Protein AF-A0A7S2D1B2-F1 (afdb_monomer_lite)

Foldseek 3Di:
DVVVVVCVVCVVVDDDDDCVVCPVVDPDDDDDDDDDDADPVLVVVVVVLCVVCVVVPDPPDDPVVSVVLNVQSRPDPVSNVVVVCCVVVPDDDDDPDPVPDPVVVPPPPPPPPPPDDDD

Radius of gyration: 25.12 Å; chains: 1; bounding box: 80×37×53 Å

Sequence (119 aa):
MRMAVLHDMVEPFVHRRTAELLRSELPPKYEVALICRLTPVQARLYTAYLKQNDLLSSKSKSLLTAYTALQQIFNHPSTVYRAIDVATSGGRAREASNYDSMDDFLASGDDVADASDSD

Organism: NCBI:txid156173

Structure (mmCIF, N/CA/C/O backbone):
data_AF-A0A7S2D1B2-F1
#
_entry.id   AF-A0A7S2D1B2-F1
#
loop_
_atom_site.group_PDB
_atom_site.id
_atom_site.type_symbol
_atom_site.label_atom_id
_atom_site.label_alt_id
_atom_site.label_comp_id
_atom_site.label_asym_id
_atom_site.label_entity_id
_atom_site.label_seq_id
_atom_site.pdbx_PDB_ins_code
_atom_site.Cartn_x
_atom_site.Cartn_y
_atom_site.Cartn_z
_atom_site.occupancy
_atom_site.B_iso_or_equiv
_atom_site.auth_seq_id
_atom_site.auth_comp_id
_atom_site.auth_asym_id
_atom_site.auth_atom_id
_atom_site.pdbx_PDB_model_num
ATOM 1 N N . MET A 1 1 ? 7.012 18.393 -22.705 1.00 59.56 1 MET A N 1
ATOM 2 C CA . MET A 1 1 ? 8.208 19.079 -23.247 1.00 59.56 1 MET A CA 1
ATOM 3 C C . MET A 1 1 ? 9.448 18.948 -22.361 1.00 59.56 1 MET A C 1
ATOM 5 O O . MET A 1 1 ? 10.426 18.432 -22.866 1.00 59.56 1 MET A O 1
ATOM 9 N N . ARG A 1 2 ? 9.451 19.302 -21.062 1.00 75.94 2 ARG A N 1
ATOM 10 C CA . ARG A 1 2 ? 10.677 19.196 -20.223 1.00 75.94 2 ARG A CA 1
ATOM 11 C C . ARG A 1 2 ? 11.209 17.772 -19.970 1.00 75.94 2 ARG A C 1
ATOM 13 O O . ARG A 1 2 ? 12.412 17.603 -19.867 1.00 75.94 2 ARG A O 1
ATOM 20 N N . MET A 1 3 ? 10.338 16.760 -19.914 1.00 84.81 3 MET A N 1
ATOM 21 C CA . MET A 1 3 ? 10.761 15.354 -19.777 1.00 84.81 3 MET A CA 1
ATOM 22 C C . MET A 1 3 ? 11.552 14.836 -20.987 1.00 84.81 3 MET A C 1
ATOM 24 O O . MET A 1 3 ? 12.468 14.051 -20.804 1.00 84.81 3 MET A O 1
ATOM 28 N N . ALA A 1 4 ? 11.234 15.307 -22.199 1.00 84.06 4 ALA A N 1
ATOM 29 C CA . ALA A 1 4 ? 11.975 14.936 -23.407 1.00 84.06 4 ALA A CA 1
ATOM 30 C C . ALA A 1 4 ? 13.392 15.526 -23.383 1.00 84.06 4 ALA A C 1
ATOM 32 O O . ALA A 1 4 ? 14.359 14.810 -23.571 1.00 84.06 4 ALA A O 1
ATOM 33 N N . VAL A 1 5 ? 13.519 16.800 -22.995 1.00 90.69 5 VAL A N 1
ATOM 34 C CA . VAL A 1 5 ? 14.829 17.452 -22.831 1.00 90.69 5 VAL A CA 1
ATOM 35 C C . VAL A 1 5 ? 15.699 16.723 -21.799 1.00 90.69 5 VAL A C 1
ATOM 37 O O . VAL A 1 5 ? 16.900 16.588 -21.989 1.00 90.69 5 VAL A O 1
ATOM 40 N N . LEU A 1 6 ? 15.104 16.235 -20.704 1.00 87.88 6 LEU A N 1
ATOM 41 C CA . LEU A 1 6 ? 15.830 15.445 -19.707 1.00 87.88 6 LEU A CA 1
ATOM 42 C C . LEU A 1 6 ? 16.264 14.081 -20.253 1.00 87.88 6 LEU A C 1
ATOM 44 O O . LEU A 1 6 ? 17.381 13.659 -19.978 1.00 87.88 6 LEU A O 1
ATOM 48 N N . HIS A 1 7 ? 15.396 13.406 -21.010 1.00 87.19 7 HIS A N 1
ATOM 49 C CA . HIS A 1 7 ? 15.735 12.146 -21.665 1.00 87.19 7 HIS A CA 1
ATOM 50 C C . HIS A 1 7 ? 16.964 12.316 -22.567 1.00 87.19 7 HIS A C 1
ATOM 52 O O . HIS A 1 7 ? 17.936 11.593 -22.385 1.00 87.19 7 HIS A O 1
ATOM 58 N N . ASP A 1 8 ? 16.970 13.331 -23.431 1.00 87.75 8 ASP A N 1
ATOM 59 C CA . ASP A 1 8 ? 18.050 13.564 -24.399 1.00 87.75 8 ASP A CA 1
ATOM 60 C C . ASP A 1 8 ? 19.385 13.930 -23.720 1.00 87.75 8 ASP A C 1
ATOM 62 O O . ASP A 1 8 ? 20.459 13.585 -24.208 1.00 87.75 8 ASP A O 1
ATOM 66 N N . MET A 1 9 ? 19.342 14.597 -22.559 1.00 88.56 9 MET A N 1
ATOM 67 C CA . MET A 1 9 ? 20.549 14.888 -21.769 1.00 88.56 9 MET A CA 1
ATOM 68 C C . MET A 1 9 ? 21.128 13.650 -21.073 1.00 88.56 9 MET A C 1
ATOM 70 O O . MET A 1 9 ? 22.327 13.606 -20.806 1.00 88.56 9 MET A O 1
ATOM 74 N N . VAL A 1 10 ? 20.284 12.674 -20.731 1.00 90.69 10 VAL A N 1
ATOM 75 C CA . VAL A 1 10 ? 20.654 11.511 -19.908 1.00 90.69 10 VAL A CA 1
ATOM 76 C C . VAL A 1 10 ? 20.914 10.263 -20.762 1.00 90.69 10 VAL A C 1
ATOM 78 O O . VAL A 1 10 ? 21.684 9.398 -20.350 1.00 90.69 10 VAL A O 1
ATOM 81 N N . GLU A 1 11 ? 20.346 10.191 -21.967 1.00 86.94 11 GLU A N 1
ATOM 82 C CA . GLU A 1 11 ? 20.531 9.123 -22.958 1.00 86.94 11 GLU A CA 1
ATOM 83 C C . GLU A 1 11 ? 22.000 8.716 -23.200 1.00 86.94 11 GLU A C 1
ATOM 85 O O . GLU A 1 11 ? 22.279 7.518 -23.144 1.00 86.94 11 GLU A O 1
ATOM 90 N N . PRO A 1 12 ? 22.974 9.634 -23.382 1.00 88.44 12 PRO A N 1
ATOM 91 C CA . PRO A 1 12 ? 24.364 9.230 -23.610 1.00 88.44 12 PRO A CA 1
ATOM 92 C C . PRO A 1 12 ? 25.055 8.648 -22.366 1.00 88.44 12 PRO A C 1
ATOM 94 O O . PRO A 1 12 ? 26.103 8.017 -22.491 1.00 88.44 12 PRO A O 1
ATOM 97 N N . PHE A 1 13 ? 24.489 8.844 -21.171 1.00 87.62 13 PHE A N 1
ATOM 98 C CA . PHE A 1 13 ? 25.067 8.392 -19.901 1.00 87.62 13 PHE A CA 1
ATOM 99 C C . PHE A 1 13 ? 24.322 7.202 -19.287 1.00 87.62 13 PHE A C 1
ATOM 101 O O . PHE A 1 13 ? 24.809 6.606 -18.326 1.00 87.62 13 PHE A O 1
ATOM 108 N N . VAL A 1 14 ? 23.144 6.846 -19.811 1.00 87.44 14 VAL A N 1
ATOM 109 C CA . VAL A 1 14 ? 22.291 5.795 -19.248 1.00 87.44 14 VAL A CA 1
ATOM 110 C C . VAL A 1 14 ? 21.969 4.741 -20.292 1.00 87.44 14 VAL A C 1
ATOM 112 O O . VAL A 1 14 ? 21.198 4.956 -21.223 1.00 87.44 14 VAL A O 1
ATOM 115 N N . HIS A 1 15 ? 22.475 3.533 -20.058 1.00 83.00 15 HIS A N 1
ATOM 116 C CA . HIS A 1 15 ? 22.124 2.371 -20.861 1.00 83.00 15 HIS A CA 1
ATOM 117 C C . HIS A 1 15 ? 20.909 1.643 -20.278 1.00 83.00 15 HIS A C 1
ATOM 119 O O . HIS A 1 15 ? 21.029 0.838 -19.352 1.00 83.00 15 HIS A O 1
ATOM 125 N N . ARG A 1 16 ? 19.716 1.910 -20.819 1.00 84.12 16 ARG A N 1
ATOM 126 C CA . ARG A 1 16 ? 18.463 1.270 -20.384 1.00 84.12 16 ARG A CA 1
ATOM 127 C C . ARG A 1 16 ? 18.010 0.200 -21.381 1.00 84.12 16 ARG A C 1
ATOM 129 O O . ARG A 1 16 ? 17.397 0.511 -22.396 1.00 84.12 16 ARG A O 1
ATOM 136 N N . ARG A 1 17 ? 18.236 -1.079 -21.063 1.00 82.25 17 ARG A N 1
ATOM 137 C CA . ARG A 1 17 ? 17.630 -2.213 -21.790 1.00 82.25 17 ARG A CA 1
ATOM 138 C C . ARG A 1 17 ? 16.337 -2.644 -21.109 1.00 82.25 17 ARG A C 1
ATOM 140 O O . ARG A 1 17 ? 16.328 -2.962 -19.923 1.00 82.25 17 ARG A O 1
ATOM 147 N N . THR A 1 18 ? 15.242 -2.664 -21.857 1.00 81.75 18 THR A N 1
ATOM 148 C CA . THR A 1 18 ? 13.946 -3.107 -21.336 1.00 81.75 18 THR A CA 1
ATOM 149 C C . THR A 1 18 ? 13.860 -4.630 -21.395 1.00 81.75 18 THR A C 1
ATOM 151 O O . THR A 1 18 ? 14.358 -5.250 -22.332 1.00 81.75 18 THR A O 1
ATOM 154 N N . ALA A 1 19 ? 13.167 -5.237 -20.429 1.00 74.19 1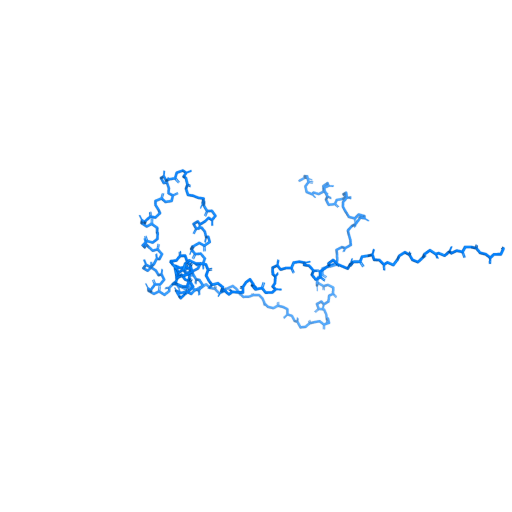9 ALA A N 1
ATOM 155 C CA . ALA A 1 19 ? 12.907 -6.682 -20.381 1.00 74.19 19 ALA A CA 1
ATOM 156 C C . ALA A 1 19 ? 12.185 -7.230 -21.634 1.00 74.19 19 ALA A C 1
ATOM 158 O O . ALA A 1 19 ? 12.112 -8.436 -21.829 1.00 74.19 19 ALA A O 1
ATOM 159 N N . GLU A 1 20 ? 11.680 -6.343 -22.496 1.00 75.38 20 GLU A N 1
ATOM 160 C CA . GLU A 1 20 ? 11.191 -6.648 -23.840 1.00 75.38 20 GLU A CA 1
ATOM 161 C C . GLU A 1 20 ? 12.195 -7.420 -24.697 1.00 75.38 20 GLU A C 1
ATOM 163 O O . GLU A 1 20 ? 11.791 -8.337 -25.403 1.00 75.38 20 GLU A O 1
ATOM 168 N N . LEU A 1 21 ? 13.491 -7.119 -24.572 1.00 78.94 21 LEU A N 1
ATOM 169 C CA . LEU A 1 21 ? 14.542 -7.796 -25.334 1.00 78.94 21 LEU A CA 1
ATOM 170 C C . LEU A 1 21 ? 14.625 -9.300 -25.018 1.00 78.94 21 LEU A C 1
ATOM 172 O O . LEU A 1 21 ? 15.016 -10.076 -25.879 1.00 78.94 21 LEU A O 1
ATOM 176 N N . LEU A 1 22 ? 14.244 -9.714 -23.804 1.00 75.00 22 LEU A N 1
ATOM 177 C CA . LEU A 1 22 ? 14.278 -11.116 -23.376 1.00 75.00 22 LEU A CA 1
ATOM 178 C C . LEU A 1 22 ? 12.908 -11.807 -23.493 1.00 75.00 22 LEU A C 1
ATOM 180 O O . LEU A 1 22 ? 12.770 -12.955 -23.078 1.00 75.00 22 LEU A O 1
ATOM 184 N N . ARG A 1 23 ? 11.880 -11.151 -24.052 1.00 74.94 23 ARG A N 1
ATOM 185 C CA . ARG A 1 23 ? 10.536 -11.751 -24.173 1.00 74.94 23 ARG A CA 1
ATOM 186 C C . ARG A 1 23 ? 10.482 -12.969 -25.101 1.00 74.94 23 ARG A C 1
ATOM 188 O O . ARG A 1 23 ? 9.536 -13.734 -24.980 1.00 74.94 23 ARG A O 1
ATOM 195 N N . SER A 1 24 ? 11.445 -13.144 -26.013 1.00 76.19 24 SER A N 1
ATOM 196 C CA . SER A 1 24 ? 11.547 -14.349 -26.856 1.00 76.19 24 SER A CA 1
ATOM 197 C C . SER A 1 24 ? 12.141 -15.548 -26.116 1.00 76.19 24 SER A C 1
ATOM 199 O O . SER A 1 24 ? 11.796 -16.682 -26.424 1.00 76.19 24 SER A O 1
ATOM 201 N N . GLU A 1 25 ? 13.009 -15.290 -25.135 1.00 82.19 25 GLU A N 1
ATOM 202 C CA . GLU A 1 25 ? 13.764 -16.310 -24.395 1.00 82.19 25 GLU A CA 1
ATOM 203 C C . GLU A 1 25 ? 13.101 -16.692 -23.062 1.00 82.19 25 GLU A C 1
ATOM 205 O O . GLU A 1 25 ? 13.435 -17.710 -22.458 1.00 82.19 25 GLU A O 1
ATOM 210 N N . LEU A 1 26 ? 12.170 -15.867 -22.574 1.00 84.56 26 LEU A N 1
ATOM 211 C CA . LEU A 1 26 ? 11.478 -16.056 -21.302 1.00 84.56 26 LEU A CA 1
ATOM 212 C C . LEU A 1 26 ? 9.987 -16.344 -21.523 1.00 84.56 26 LEU A C 1
ATOM 214 O O . LEU A 1 26 ? 9.371 -15.763 -22.418 1.00 84.56 26 LEU A O 1
ATOM 218 N N . PRO A 1 27 ? 9.361 -17.170 -20.666 1.00 86.44 27 PRO A N 1
ATOM 219 C CA . PRO A 1 27 ? 7.912 -17.325 -20.656 1.00 86.44 27 PRO A CA 1
ATOM 220 C C . PRO A 1 27 ? 7.183 -15.974 -20.507 1.00 86.44 27 PRO A C 1
ATOM 222 O O . PRO A 1 27 ? 7.676 -15.077 -19.812 1.00 86.44 27 PRO A O 1
ATOM 225 N N . PRO A 1 28 ? 5.993 -15.813 -21.114 1.00 84.00 28 PRO A N 1
ATOM 226 C CA . PRO A 1 28 ? 5.252 -14.557 -21.077 1.00 84.00 28 PRO A CA 1
ATOM 227 C C . PRO A 1 28 ? 4.873 -14.162 -19.644 1.00 84.00 28 PRO A C 1
ATOM 229 O O . PRO A 1 28 ? 4.358 -14.969 -18.868 1.00 84.00 28 PRO A O 1
ATOM 232 N N . LYS A 1 29 ? 5.100 -12.890 -19.301 1.00 87.06 29 LYS A N 1
ATOM 233 C CA . LYS A 1 29 ? 4.697 -12.311 -18.015 1.00 87.06 29 LYS A CA 1
ATOM 234 C C . LYS A 1 29 ? 3.198 -12.007 -18.030 1.00 87.06 29 LYS A C 1
ATOM 236 O O . LYS A 1 29 ? 2.741 -11.222 -18.856 1.00 87.06 29 LYS A O 1
ATOM 241 N N . TYR A 1 30 ? 2.463 -12.564 -17.072 1.00 89.38 30 TYR A N 1
ATOM 242 C CA . TYR A 1 30 ? 1.055 -12.244 -16.844 1.00 89.38 30 TYR A CA 1
ATOM 243 C C . TYR A 1 30 ? 0.911 -11.364 -15.603 1.00 89.38 30 TYR A C 1
ATOM 245 O O . TYR A 1 30 ? 1.380 -11.720 -14.523 1.00 89.38 30 TYR A O 1
ATOM 253 N N . GLU A 1 31 ? 0.253 -10.218 -15.755 1.00 91.62 31 GLU A N 1
ATOM 254 C CA . GLU A 1 31 ? -0.081 -9.319 -14.651 1.00 91.62 31 GLU A CA 1
ATOM 255 C C . GLU A 1 31 ? -1.595 -9.332 -14.444 1.00 91.62 31 GLU A C 1
ATOM 257 O O . GLU A 1 31 ? -2.360 -9.038 -15.361 1.00 91.62 31 GLU A O 1
ATOM 262 N N . VAL A 1 32 ? -2.035 -9.691 -13.237 1.00 92.88 32 VAL A N 1
ATOM 263 C CA . VAL A 1 32 ? -3.454 -9.723 -12.869 1.00 92.88 32 VAL A CA 1
ATOM 264 C C . VAL A 1 32 ? -3.653 -8.857 -11.633 1.00 92.88 32 VAL A C 1
ATOM 266 O O . VAL A 1 32 ? -3.044 -9.099 -10.593 1.00 92.88 32 VAL A O 1
ATOM 269 N N . ALA A 1 33 ? -4.522 -7.853 -11.738 1.00 94.25 33 ALA A N 1
ATOM 270 C CA . ALA A 1 33 ? -4.924 -7.028 -10.606 1.00 94.25 33 ALA A CA 1
ATOM 271 C C . ALA A 1 33 ? -6.167 -7.634 -9.937 1.00 94.25 33 ALA A C 1
ATOM 273 O O . ALA A 1 33 ? -7.261 -7.612 -10.501 1.00 94.25 33 ALA A O 1
ATOM 274 N N . LEU A 1 34 ? -6.001 -8.181 -8.731 1.00 94.00 34 LEU A N 1
ATOM 275 C CA . LEU A 1 34 ? -7.105 -8.723 -7.938 1.00 94.00 34 LEU A CA 1
ATOM 276 C C . LEU A 1 34 ? -7.669 -7.646 -7.007 1.00 94.00 34 LEU A C 1
ATOM 278 O O . LEU A 1 34 ? -6.937 -7.041 -6.225 1.00 94.00 34 LEU A O 1
ATOM 282 N N . ILE A 1 35 ? -8.984 -7.432 -7.066 1.00 92.94 35 ILE A N 1
ATOM 283 C CA . ILE A 1 35 ? -9.694 -6.516 -6.167 1.00 92.94 35 ILE A CA 1
ATOM 284 C C . ILE A 1 35 ? -10.337 -7.341 -5.054 1.00 92.94 35 ILE A C 1
ATOM 286 O O . ILE A 1 35 ? -11.282 -8.095 -5.287 1.00 92.94 35 ILE A O 1
ATOM 290 N N . CYS A 1 36 ? -9.842 -7.173 -3.831 1.00 89.50 36 CYS A N 1
ATOM 291 C CA . CYS A 1 36 ? -10.329 -7.892 -2.657 1.00 89.50 36 CYS A CA 1
ATOM 292 C C . CYS A 1 36 ? -11.216 -6.992 -1.789 1.00 89.50 36 CYS A C 1
ATOM 294 O O . CYS A 1 36 ? -10.908 -5.823 -1.557 1.00 89.50 36 CYS A O 1
ATOM 296 N N . ARG A 1 37 ? -12.318 -7.546 -1.271 1.00 90.19 37 ARG A N 1
ATOM 297 C CA . ARG A 1 37 ? -13.151 -6.872 -0.264 1.00 90.19 37 ARG A CA 1
ATOM 298 C C . ARG A 1 37 ? -12.524 -7.033 1.118 1.00 90.19 37 ARG A C 1
ATOM 300 O O . ARG A 1 37 ? -11.981 -8.089 1.429 1.00 90.19 37 ARG A O 1
ATOM 307 N N . LEU A 1 38 ? -12.656 -6.011 1.963 1.00 87.69 38 LEU A N 1
ATOM 308 C CA . LEU A 1 38 ? -12.235 -6.101 3.359 1.00 87.69 38 LEU A CA 1
ATOM 309 C C . LEU A 1 38 ? -13.078 -7.135 4.108 1.00 87.69 38 LEU A C 1
ATOM 311 O O . LEU A 1 38 ? -14.298 -7.211 3.943 1.00 87.69 38 LEU A O 1
ATOM 315 N N . THR A 1 39 ? -12.428 -7.885 4.992 1.00 90.50 39 THR A N 1
ATOM 316 C CA . THR A 1 39 ? -13.133 -8.758 5.934 1.00 90.50 39 THR A CA 1
ATOM 317 C C . THR A 1 39 ? -13.945 -7.928 6.942 1.00 90.50 39 THR A C 1
ATOM 319 O O . THR A 1 39 ? -13.587 -6.780 7.229 1.00 90.50 39 THR A O 1
ATOM 322 N N . PRO A 1 40 ? -15.008 -8.486 7.558 1.00 90.06 40 PRO A N 1
ATOM 323 C CA . PRO A 1 40 ? -15.819 -7.753 8.534 1.00 90.06 40 PRO A CA 1
ATOM 324 C C . PRO A 1 40 ? -15.004 -7.180 9.702 1.00 90.06 40 PRO A C 1
ATOM 326 O O . PRO A 1 40 ? -15.300 -6.096 10.197 1.00 90.06 40 PRO A O 1
ATOM 329 N N . VAL A 1 41 ? -13.954 -7.884 10.138 1.00 88.81 41 VAL A N 1
ATOM 330 C CA . VAL A 1 41 ? -13.057 -7.419 11.207 1.00 88.81 41 VAL A CA 1
ATOM 331 C C . VAL A 1 41 ? -12.232 -6.215 10.746 1.00 88.81 41 VAL A C 1
ATOM 333 O O . VAL A 1 41 ? -12.171 -5.218 11.464 1.00 88.81 41 VAL A O 1
ATOM 336 N N . GLN A 1 42 ? -11.655 -6.272 9.541 1.00 88.44 42 GLN A N 1
ATOM 337 C CA . GLN A 1 42 ? -10.900 -5.154 8.964 1.00 88.44 42 GLN A CA 1
ATOM 338 C C . GLN A 1 42 ? -11.784 -3.927 8.745 1.00 88.44 42 GLN A C 1
ATOM 340 O O . GLN A 1 42 ? -11.365 -2.821 9.068 1.00 88.44 42 GLN A O 1
ATOM 345 N N . ALA A 1 43 ? -13.019 -4.111 8.269 1.00 90.62 43 ALA A N 1
ATOM 346 C CA . ALA A 1 43 ? -13.963 -3.013 8.073 1.00 90.62 43 ALA A CA 1
ATOM 347 C C . ALA A 1 43 ? -14.281 -2.288 9.391 1.00 90.62 43 ALA A C 1
ATOM 349 O O . ALA A 1 43 ? -14.228 -1.061 9.446 1.00 90.62 43 ALA A O 1
ATOM 350 N N . ARG A 1 44 ? -14.531 -3.028 10.484 1.00 90.62 44 ARG A N 1
ATOM 351 C CA . ARG A 1 44 ? -14.759 -2.417 11.807 1.00 90.62 44 ARG A CA 1
ATOM 352 C C . ARG A 1 44 ? -13.542 -1.640 12.305 1.00 90.62 44 ARG A C 1
ATOM 354 O O . ARG A 1 44 ? -13.707 -0.526 12.795 1.00 90.62 44 ARG A O 1
ATOM 361 N N . LEU A 1 45 ? -12.344 -2.218 12.185 1.00 88.38 45 LEU A N 1
ATOM 362 C CA . LEU A 1 45 ? -11.096 -1.557 12.587 1.00 88.38 45 LEU A CA 1
ATOM 363 C C . LEU A 1 45 ? -10.849 -0.291 11.766 1.00 88.38 45 LEU A C 1
ATOM 365 O O . LEU A 1 45 ? -10.526 0.749 12.330 1.00 88.38 45 LEU A O 1
ATOM 369 N N . TYR A 1 46 ? -11.075 -0.360 10.457 1.00 89.50 46 TYR A N 1
ATOM 370 C CA . TYR A 1 46 ? -10.967 0.775 9.551 1.00 89.50 46 TYR A CA 1
ATOM 371 C C . TYR A 1 46 ? -11.926 1.909 9.937 1.00 89.50 46 TYR A C 1
ATOM 373 O O . TYR A 1 46 ? -11.505 3.051 10.111 1.00 89.50 46 TYR A O 1
ATOM 381 N N . THR A 1 47 ? -13.210 1.606 10.155 1.00 88.94 47 THR A N 1
ATOM 382 C CA . THR A 1 47 ? -14.193 2.614 10.577 1.00 88.94 47 THR A CA 1
ATOM 383 C C . THR A 1 47 ? -13.873 3.193 11.957 1.00 88.94 47 THR A C 1
ATOM 385 O O . THR A 1 47 ? -14.037 4.393 12.162 1.00 88.94 47 THR A O 1
ATOM 388 N N . ALA A 1 48 ? -13.412 2.374 12.907 1.00 88.06 48 ALA A N 1
ATOM 389 C CA . ALA A 1 48 ? -12.986 2.853 14.222 1.00 88.06 48 ALA A CA 1
ATOM 390 C C . ALA A 1 48 ? -11.779 3.798 14.110 1.00 88.06 48 ALA A C 1
ATOM 392 O O . ALA A 1 48 ? -11.776 4.868 14.718 1.00 88.06 48 ALA A O 1
ATOM 393 N N . TYR A 1 49 ? -10.806 3.445 13.267 1.00 85.94 49 TYR A N 1
ATOM 394 C CA . TYR A 1 49 ? -9.625 4.259 13.004 1.00 85.94 49 TYR A CA 1
ATOM 395 C C . TYR A 1 49 ? -9.983 5.628 12.411 1.00 85.94 49 TYR A C 1
ATOM 397 O O . TYR A 1 49 ? -9.490 6.647 12.892 1.00 85.94 49 TYR A O 1
ATOM 405 N N . LEU A 1 50 ? -10.881 5.663 11.419 1.00 85.69 50 LEU A N 1
ATOM 406 C CA . LEU A 1 50 ? -11.356 6.905 10.797 1.00 85.69 50 LEU A CA 1
ATOM 407 C C . LEU A 1 50 ? -12.174 7.793 11.742 1.00 85.69 50 LEU A C 1
ATOM 409 O O . LEU A 1 50 ? -12.172 9.006 11.594 1.00 85.69 50 LEU A O 1
ATOM 413 N N . LYS A 1 51 ? -12.891 7.208 12.705 1.00 84.31 51 LYS A N 1
ATOM 414 C CA . LYS A 1 51 ? -13.616 7.985 13.722 1.00 84.31 51 LYS A CA 1
ATOM 415 C C . LYS A 1 51 ? -12.670 8.616 14.744 1.00 84.31 51 LYS A C 1
ATOM 417 O O . LYS A 1 51 ? -12.945 9.699 15.242 1.00 84.31 51 LYS A O 1
ATOM 422 N N . GLN A 1 52 ? -11.584 7.922 15.086 1.00 79.50 52 GLN A N 1
ATOM 423 C CA . GLN A 1 52 ? -10.626 8.367 16.100 1.00 79.50 52 GLN A CA 1
ATOM 424 C C . GLN A 1 52 ? -9.589 9.348 15.543 1.00 79.50 52 GLN A C 1
ATOM 426 O O . GLN A 1 52 ? -9.155 10.276 16.228 1.00 79.50 52 GLN A O 1
ATOM 431 N N . ASN A 1 53 ? -9.158 9.131 14.305 1.00 71.12 53 ASN A N 1
ATOM 432 C CA . ASN A 1 53 ? -8.393 10.107 13.557 1.00 71.12 53 ASN A CA 1
ATOM 433 C C . ASN A 1 53 ? -9.382 10.882 12.707 1.00 71.12 53 ASN A C 1
ATOM 435 O O . ASN A 1 53 ? -9.692 10.461 11.600 1.00 71.12 53 ASN A O 1
ATOM 439 N N . ASP A 1 54 ? -9.859 12.014 13.219 1.00 69.12 54 ASP A N 1
ATOM 440 C CA . ASP A 1 54 ? -10.519 13.023 12.398 1.00 69.12 54 ASP A CA 1
ATOM 441 C C . ASP A 1 54 ? -9.474 13.608 11.426 1.00 69.12 54 ASP A C 1
ATOM 443 O O . ASP A 1 54 ? -8.889 14.674 11.645 1.00 69.12 54 ASP A O 1
ATOM 447 N N . LEU A 1 55 ? -9.149 12.812 10.398 1.00 60.97 55 LEU A N 1
ATOM 448 C CA . LEU A 1 55 ? -8.081 13.030 9.416 1.00 60.97 55 LEU A CA 1
ATOM 449 C C . LEU A 1 55 ? -8.278 14.341 8.645 1.00 60.97 55 LEU A C 1
ATOM 451 O O . LEU A 1 55 ? -7.345 14.824 8.012 1.00 60.97 55 LEU A O 1
ATOM 455 N N . LEU A 1 56 ? -9.486 14.905 8.699 1.00 57.94 56 LEU A N 1
ATOM 456 C CA . LEU A 1 56 ? -9.878 16.131 8.017 1.00 57.94 56 LEU A CA 1
ATOM 457 C C . LEU A 1 56 ? -9.739 17.380 8.904 1.00 57.94 56 LEU A C 1
ATOM 459 O O . LEU A 1 56 ? -9.667 18.487 8.376 1.00 57.94 56 LEU A O 1
ATOM 463 N N . SER A 1 57 ? -9.675 17.223 10.230 1.00 60.16 57 SER A N 1
ATOM 464 C CA . SER A 1 57 ? -9.738 18.338 11.189 1.00 60.16 57 SER A CA 1
ATOM 465 C C . SER A 1 57 ? -8.395 18.636 11.865 1.00 60.16 57 SER A C 1
ATOM 467 O O . SER A 1 57 ? -8.057 19.790 12.141 1.00 60.16 57 SER A O 1
ATOM 469 N N . SER A 1 58 ? -7.567 17.614 12.101 1.00 54.88 58 SER A N 1
ATOM 470 C CA . SER A 1 58 ? -6.331 17.784 12.867 1.00 54.88 58 SER A CA 1
ATOM 471 C C . SER A 1 58 ? -5.114 18.037 11.971 1.00 54.88 58 SER A C 1
ATOM 473 O O . SER A 1 58 ? -4.538 17.118 11.396 1.00 54.88 58 SER A O 1
ATOM 475 N N . LYS A 1 59 ? -4.664 19.297 11.920 1.00 56.31 59 LYS A N 1
ATOM 476 C CA . LYS A 1 59 ? -3.437 19.756 11.234 1.00 56.31 59 LYS A CA 1
ATOM 477 C C . LYS A 1 59 ? -2.119 19.151 11.769 1.00 56.31 59 LYS A C 1
ATOM 479 O O . LYS A 1 59 ? -1.057 19.558 11.311 1.00 56.31 59 LYS A O 1
ATOM 484 N N . SER A 1 60 ? -2.148 18.234 12.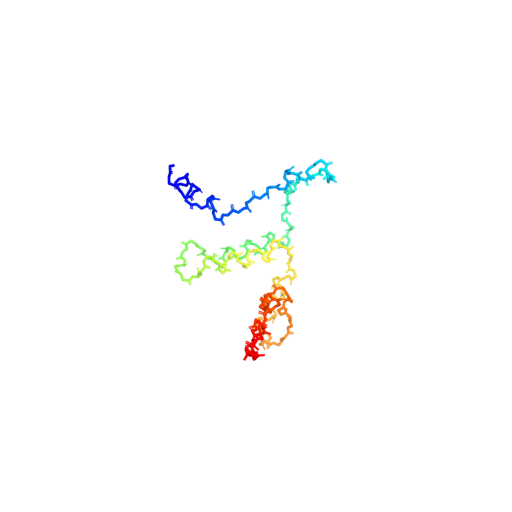741 1.00 53.00 60 SER A N 1
ATOM 485 C CA . SER A 1 60 ? -0.951 17.817 13.492 1.00 53.00 60 SER A CA 1
ATOM 486 C C . SER A 1 60 ? -0.596 16.329 13.433 1.00 53.00 60 SER A C 1
ATOM 488 O O . SER A 1 60 ? 0.488 15.964 13.885 1.00 53.00 60 SER A O 1
ATOM 490 N N . LYS A 1 61 ? -1.435 15.456 12.858 1.00 58.94 61 LYS A N 1
ATOM 491 C CA . LYS A 1 61 ? -1.061 14.049 12.627 1.00 58.94 61 LYS A CA 1
ATOM 492 C C . LYS A 1 61 ? -0.637 13.865 11.176 1.00 58.94 61 LYS A C 1
ATOM 494 O O . LYS A 1 61 ? -1.399 14.180 10.267 1.00 58.94 61 LYS A O 1
ATOM 499 N N . SER A 1 62 ? 0.587 13.379 10.957 1.00 72.62 62 SER A N 1
ATOM 500 C CA . SER A 1 62 ? 1.122 13.230 9.603 1.00 72.62 62 SER A CA 1
ATOM 501 C C . SER A 1 62 ? 0.260 12.243 8.806 1.00 72.62 62 SER A C 1
ATOM 503 O O . SER A 1 62 ? -0.007 11.125 9.255 1.00 72.62 62 SER A O 1
ATOM 505 N N . LEU A 1 63 ? -0.176 12.656 7.615 1.00 80.44 63 LEU A N 1
ATOM 506 C CA . LEU A 1 63 ? -0.929 11.815 6.679 1.00 80.44 63 LEU A CA 1
ATOM 507 C C . LEU A 1 63 ? -0.206 10.486 6.423 1.00 80.44 63 LEU A C 1
ATOM 509 O O . LEU A 1 63 ? -0.845 9.444 6.313 1.00 80.44 63 LEU A O 1
ATOM 513 N N . LEU A 1 64 ? 1.128 10.515 6.401 1.00 83.69 64 LEU A N 1
ATOM 514 C CA . LEU A 1 64 ? 1.969 9.335 6.229 1.00 83.69 64 LEU A CA 1
ATOM 515 C C . LEU A 1 64 ? 1.818 8.349 7.389 1.00 83.69 64 LEU A C 1
ATOM 517 O O . LEU A 1 64 ? 1.693 7.154 7.153 1.00 83.69 64 LEU A O 1
ATOM 521 N N . THR A 1 65 ? 1.745 8.831 8.630 1.00 82.06 65 THR A N 1
ATOM 522 C CA . THR A 1 65 ? 1.493 7.981 9.805 1.00 82.06 65 THR A CA 1
ATOM 523 C C . THR A 1 65 ? 0.101 7.355 9.749 1.00 82.06 65 THR A C 1
ATOM 525 O O . THR A 1 65 ? -0.091 6.211 10.157 1.00 82.06 65 THR A O 1
ATOM 528 N N . ALA A 1 66 ? -0.882 8.092 9.228 1.00 83.06 66 ALA A N 1
ATOM 529 C CA . ALA A 1 66 ? -2.214 7.540 9.037 1.00 83.06 66 ALA A CA 1
ATOM 530 C C . ALA A 1 66 ? -2.253 6.478 7.937 1.00 83.06 66 ALA A C 1
ATOM 532 O O . ALA A 1 66 ? -2.850 5.415 8.108 1.00 83.06 66 ALA A O 1
ATOM 533 N N . TYR A 1 67 ? -1.564 6.742 6.833 1.00 85.56 67 TYR A N 1
ATOM 534 C CA . TYR A 1 67 ? -1.427 5.812 5.727 1.00 85.56 67 TYR A CA 1
ATOM 535 C C . TYR A 1 67 ? -0.754 4.502 6.156 1.00 85.56 67 TYR A C 1
ATOM 537 O O . TYR A 1 67 ? -1.290 3.428 5.879 1.00 85.56 67 TYR A O 1
ATOM 545 N N . THR A 1 68 ? 0.356 4.565 6.895 1.00 86.31 68 THR A N 1
ATOM 546 C CA . THR A 1 68 ? 1.059 3.358 7.357 1.00 86.31 68 THR A CA 1
ATOM 547 C C . THR A 1 68 ? 0.206 2.526 8.314 1.00 86.31 68 THR A C 1
ATOM 549 O O . THR A 1 68 ? 0.162 1.302 8.188 1.00 86.31 68 THR A O 1
ATOM 552 N N . ALA A 1 69 ? -0.549 3.162 9.215 1.00 83.38 69 ALA A N 1
ATOM 553 C CA . ALA A 1 69 ? -1.491 2.458 10.088 1.00 83.38 69 ALA A CA 1
ATOM 554 C C . ALA A 1 69 ? -2.614 1.762 9.294 1.00 83.38 69 ALA A C 1
ATOM 556 O O . ALA A 1 69 ? -2.966 0.613 9.572 1.00 83.38 69 ALA A O 1
ATOM 557 N N . LEU A 1 70 ? -3.150 2.426 8.266 1.00 86.69 70 LEU A N 1
ATOM 558 C CA . LEU A 1 70 ? -4.174 1.857 7.388 1.00 86.69 70 LEU A CA 1
ATOM 559 C C . LEU A 1 70 ? -3.649 0.670 6.566 1.00 86.69 70 LEU A C 1
ATOM 561 O O . LEU A 1 70 ? -4.345 -0.340 6.452 1.00 86.69 70 LEU A O 1
ATOM 565 N N . GLN A 1 71 ? -2.410 0.735 6.066 1.00 87.12 71 GLN A N 1
ATOM 566 C CA . GLN A 1 71 ? -1.774 -0.394 5.374 1.00 87.12 71 GLN A CA 1
ATOM 567 C C . GLN A 1 71 ? -1.708 -1.649 6.257 1.00 87.12 71 GLN A C 1
ATOM 569 O O . GLN A 1 71 ? -1.932 -2.760 5.772 1.00 87.12 71 GLN A O 1
ATOM 574 N N . GLN A 1 72 ? -1.470 -1.492 7.563 1.00 86.25 72 GLN A N 1
ATOM 575 C CA . GLN A 1 72 ? -1.471 -2.629 8.486 1.00 86.25 72 GLN A CA 1
ATOM 576 C C . GLN A 1 72 ? -2.859 -3.264 8.640 1.00 86.25 72 GLN A C 1
ATOM 578 O O . GLN A 1 72 ? -2.956 -4.490 8.707 1.00 86.25 72 GLN A O 1
ATOM 583 N N . ILE A 1 73 ? -3.929 -2.460 8.630 1.00 86.44 73 ILE A N 1
ATOM 584 C CA . ILE A 1 73 ? -5.315 -2.953 8.677 1.00 86.44 73 ILE A CA 1
ATOM 585 C C . ILE A 1 73 ? -5.650 -3.748 7.404 1.00 86.44 73 ILE A C 1
ATOM 587 O O . ILE A 1 73 ? -6.271 -4.812 7.494 1.00 86.44 73 ILE A O 1
ATOM 591 N N . PHE A 1 74 ? -5.229 -3.268 6.229 1.00 83.19 74 PHE A N 1
ATOM 592 C CA . PHE A 1 74 ? -5.534 -3.911 4.945 1.00 83.19 74 PHE A CA 1
ATOM 593 C C . PHE A 1 74 ? -4.785 -5.229 4.731 1.00 83.19 74 PHE A C 1
ATOM 595 O O . PHE A 1 74 ? -5.370 -6.164 4.188 1.00 83.19 74 PHE A O 1
ATOM 602 N N . ASN A 1 75 ? -3.540 -5.331 5.203 1.00 84.44 75 ASN A N 1
ATOM 603 C CA . ASN A 1 75 ? -2.726 -6.532 5.010 1.00 84.44 75 ASN A CA 1
ATOM 604 C C . ASN A 1 75 ? -3.184 -7.693 5.904 1.00 84.44 75 ASN A C 1
ATOM 606 O O . ASN A 1 75 ? -3.480 -8.772 5.399 1.00 84.44 75 ASN A O 1
ATOM 610 N N . HIS A 1 76 ? -3.271 -7.493 7.226 1.00 82.31 76 HIS A N 1
ATOM 611 C CA . HIS A 1 76 ? -3.796 -8.514 8.141 1.00 82.31 76 HIS A CA 1
ATOM 612 C C . HIS A 1 76 ? -4.115 -7.920 9.529 1.00 82.31 76 HIS A C 1
ATOM 614 O O . HIS A 1 76 ? -3.264 -7.226 10.089 1.00 82.31 76 HIS A O 1
ATOM 620 N N . PRO A 1 77 ? -5.265 -8.239 10.163 1.00 78.94 77 PRO A N 1
ATOM 621 C CA . PRO A 1 77 ? -5.634 -7.692 11.476 1.00 78.94 77 PRO A CA 1
ATOM 622 C C . PRO A 1 77 ? -4.604 -7.936 12.592 1.00 78.94 77 PRO A C 1
ATOM 624 O O . PRO A 1 77 ? -4.449 -7.093 13.473 1.00 78.94 77 PRO A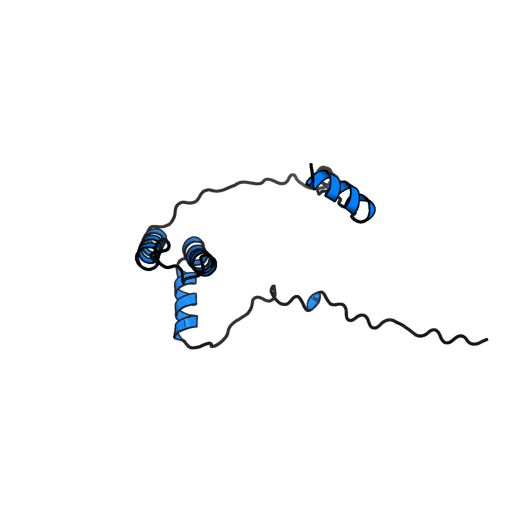 O 1
ATOM 627 N N . SER A 1 78 ? -3.873 -9.059 12.558 1.00 79.81 78 SER A N 1
ATOM 628 C CA . SER A 1 78 ? -2.836 -9.354 13.567 1.00 79.81 78 SER A CA 1
ATOM 629 C C . SER A 1 78 ? -1.640 -8.404 13.503 1.00 79.81 78 SER A C 1
ATOM 631 O O . SER A 1 78 ? -0.970 -8.208 14.514 1.00 79.81 78 SER A O 1
ATOM 633 N N . THR A 1 79 ? -1.385 -7.778 12.351 1.00 81.94 79 THR A N 1
ATOM 634 C CA . THR A 1 79 ? -0.302 -6.800 12.191 1.00 81.94 79 THR A CA 1
ATOM 635 C C . THR A 1 79 ? -0.555 -5.572 13.057 1.00 81.94 79 THR A C 1
ATOM 637 O O . THR A 1 79 ? 0.365 -5.077 13.700 1.00 81.94 79 THR A O 1
ATOM 640 N N . VAL A 1 80 ? -1.817 -5.140 13.140 1.00 81.56 80 VAL A N 1
ATOM 641 C CA . VAL A 1 80 ? -2.238 -4.021 13.994 1.00 81.56 80 VAL A CA 1
ATOM 642 C C . VAL A 1 80 ? -2.064 -4.379 15.467 1.00 81.56 80 VAL A C 1
ATOM 644 O O . VAL A 1 80 ? -1.535 -3.582 16.235 1.00 81.56 80 VAL A O 1
ATOM 647 N N . TYR A 1 81 ? -2.456 -5.595 15.859 1.00 81.38 81 TYR A N 1
ATOM 648 C CA . TYR A 1 81 ? -2.287 -6.067 17.235 1.00 81.38 81 TYR A CA 1
ATOM 649 C C . TYR A 1 81 ? -0.809 -6.107 17.638 1.00 81.38 81 TYR A C 1
ATOM 651 O O . TYR A 1 81 ? -0.444 -5.573 18.680 1.00 81.38 81 TYR A O 1
ATOM 659 N N . ARG A 1 82 ? 0.057 -6.647 16.771 1.00 81.00 82 ARG A N 1
ATOM 660 C CA . ARG A 1 82 ? 1.508 -6.672 16.993 1.00 81.00 82 ARG A CA 1
ATOM 661 C C . ARG A 1 82 ? 2.101 -5.265 17.092 1.00 81.00 82 ARG A C 1
ATOM 663 O O . ARG A 1 82 ? 2.959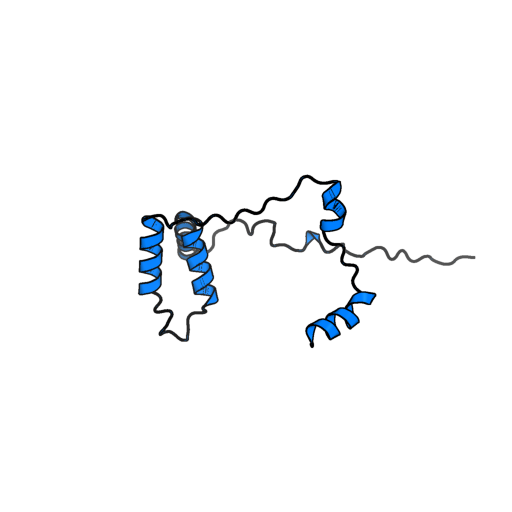 -5.034 17.933 1.00 81.00 82 ARG A O 1
ATOM 670 N N . ALA A 1 83 ? 1.653 -4.321 16.266 1.00 78.25 83 ALA A N 1
ATOM 671 C CA . ALA A 1 83 ? 2.133 -2.942 16.328 1.00 78.25 83 ALA A CA 1
ATOM 672 C C . ALA A 1 83 ? 1.767 -2.252 17.655 1.00 78.25 83 ALA A C 1
ATOM 674 O O . ALA A 1 83 ? 2.590 -1.538 18.225 1.00 78.25 83 ALA A O 1
ATOM 675 N N . ILE A 1 84 ? 0.560 -2.503 18.172 1.00 80.00 84 ILE A N 1
ATOM 676 C CA . ILE A 1 84 ? 0.126 -2.003 19.485 1.00 80.00 84 ILE A CA 1
ATOM 677 C C . ILE A 1 84 ? 0.919 -2.677 20.607 1.00 80.00 84 ILE A C 1
ATOM 679 O O . ILE A 1 84 ? 1.341 -2.000 21.543 1.00 80.00 84 ILE A O 1
ATOM 683 N N . ASP A 1 85 ? 1.152 -3.985 20.506 1.00 79.81 85 ASP A N 1
ATOM 684 C CA . ASP A 1 85 ? 1.916 -4.740 21.496 1.00 79.81 85 ASP A CA 1
ATOM 685 C C . ASP A 1 85 ? 3.360 -4.229 21.587 1.00 79.81 85 ASP A C 1
ATOM 687 O O . ASP A 1 85 ? 3.834 -3.917 22.673 1.00 79.81 85 ASP A O 1
ATOM 691 N N . VAL A 1 86 ? 4.026 -3.986 20.454 1.00 77.44 86 VAL A N 1
ATOM 692 C CA . VAL A 1 86 ? 5.369 -3.372 20.410 1.00 77.44 86 VAL A CA 1
ATOM 693 C C . VAL A 1 86 ? 5.382 -1.966 21.023 1.00 77.44 86 VAL A C 1
ATOM 695 O O . VAL A 1 86 ? 6.316 -1.618 21.747 1.00 77.44 86 VAL A O 1
ATOM 698 N N . AL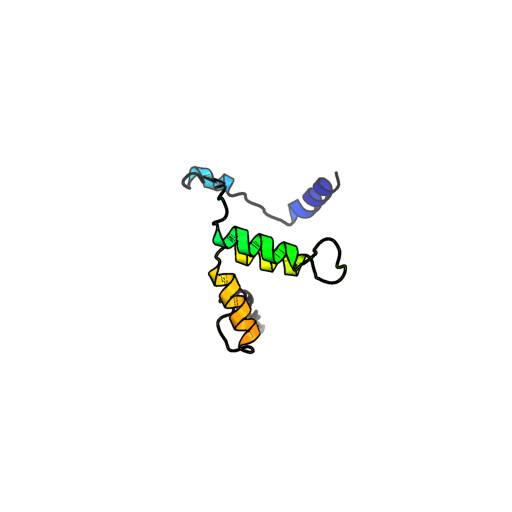A A 1 87 ? 4.348 -1.159 20.768 1.00 73.75 87 ALA A N 1
ATOM 699 C CA . ALA A 1 87 ? 4.236 0.182 21.342 1.00 73.75 87 ALA A CA 1
ATOM 700 C C . ALA A 1 87 ? 3.978 0.159 22.861 1.00 73.75 87 ALA A C 1
ATOM 702 O O . ALA A 1 87 ? 4.436 1.047 23.576 1.00 73.75 87 ALA A O 1
ATOM 703 N N . THR A 1 88 ? 3.264 -0.857 23.353 1.00 72.88 88 THR A N 1
ATOM 704 C CA . THR A 1 88 ? 2.855 -0.979 24.763 1.00 72.88 88 THR A CA 1
ATOM 705 C C . THR A 1 88 ? 3.913 -1.685 25.615 1.00 72.88 88 THR A C 1
ATOM 707 O O . THR A 1 88 ? 4.119 -1.325 26.770 1.00 72.88 88 THR A O 1
ATOM 710 N N . SER A 1 89 ? 4.618 -2.666 25.048 1.00 65.75 89 SER A N 1
ATOM 711 C CA . SER A 1 89 ? 5.608 -3.502 25.742 1.00 65.75 89 SER A CA 1
ATOM 712 C C . SER A 1 89 ? 6.995 -2.864 25.876 1.00 65.75 89 SER A C 1
ATOM 714 O O . SER A 1 89 ? 7.901 -3.496 26.414 1.00 65.75 89 SER A O 1
ATOM 716 N N . GLY A 1 90 ? 7.172 -1.609 25.447 1.00 54.97 90 GLY A N 1
ATOM 717 C CA . GLY A 1 90 ? 8.421 -0.875 25.635 1.00 54.97 90 GLY A CA 1
ATOM 718 C C . GLY A 1 90 ? 9.605 -1.570 24.965 1.00 54.97 90 GLY A C 1
ATOM 719 O O . GLY A 1 90 ? 10.489 -2.079 25.645 1.00 54.97 90 GLY A O 1
ATOM 720 N N . GLY A 1 91 ? 9.619 -1.587 23.628 1.00 53.81 91 GLY A N 1
ATOM 721 C CA . GLY A 1 91 ? 10.835 -1.800 22.840 1.00 53.81 91 GLY A CA 1
ATOM 722 C C . GLY A 1 91 ? 11.680 -3.006 23.256 1.00 53.81 91 GLY A C 1
ATOM 723 O O . GLY A 1 91 ? 12.857 -2.854 23.573 1.00 53.81 91 GLY A O 1
ATOM 724 N N . ARG A 1 92 ? 11.123 -4.218 23.225 1.00 44.38 92 ARG A N 1
ATOM 725 C CA . ARG A 1 92 ? 11.943 -5.436 23.239 1.00 44.38 92 ARG A CA 1
ATOM 726 C C . ARG A 1 92 ? 11.749 -6.229 21.958 1.00 44.38 92 ARG A C 1
ATOM 728 O O . ARG A 1 92 ? 10.837 -7.029 21.837 1.00 44.38 92 ARG A O 1
ATOM 735 N N . ALA A 1 93 ? 12.670 -5.932 21.039 1.00 56.97 93 ALA A N 1
ATOM 736 C CA . ALA A 1 93 ? 13.255 -6.796 20.021 1.00 56.97 93 ALA A CA 1
ATOM 737 C C . ALA A 1 93 ? 12.305 -7.733 19.260 1.00 56.97 93 ALA A C 1
ATOM 739 O O . ALA A 1 93 ? 11.871 -8.753 19.791 1.00 56.97 93 ALA A O 1
ATOM 740 N N . ARG A 1 94 ? 12.183 -7.499 17.946 1.00 49.94 94 ARG A N 1
ATOM 741 C CA . ARG A 1 94 ? 12.749 -8.435 16.961 1.00 49.94 94 ARG A CA 1
ATOM 742 C C . ARG A 1 94 ? 12.700 -7.903 15.531 1.00 49.94 94 ARG A C 1
ATOM 744 O O . ARG A 1 94 ? 11.666 -7.436 15.073 1.00 49.94 94 ARG A O 1
ATOM 751 N N . GLU A 1 95 ? 13.864 -8.045 14.897 1.00 47.88 95 GLU A N 1
ATOM 752 C CA . GLU A 1 95 ? 14.121 -8.092 13.458 1.00 47.88 95 GLU A CA 1
ATOM 753 C C . GLU A 1 95 ? 13.555 -6.920 12.656 1.00 47.88 95 GLU A C 1
ATOM 755 O O . GLU A 1 95 ? 12.499 -6.994 12.030 1.00 47.88 95 GLU A O 1
ATOM 760 N N . ALA A 1 96 ? 14.370 -5.861 12.572 1.00 45.94 96 ALA A N 1
ATOM 761 C CA . ALA A 1 96 ? 14.563 -5.234 11.274 1.00 45.94 96 ALA A CA 1
ATOM 762 C C . ALA A 1 96 ? 14.803 -6.380 10.285 1.00 45.94 96 ALA A C 1
ATOM 764 O O . ALA A 1 96 ? 15.775 -7.126 10.412 1.00 45.94 96 ALA A O 1
ATOM 765 N N . SER A 1 97 ? 13.841 -6.606 9.394 1.00 45.44 97 SER A N 1
ATOM 766 C CA . SER A 1 97 ? 14.014 -7.533 8.289 1.00 45.44 97 SER A CA 1
ATOM 767 C C . SER A 1 97 ? 15.365 -7.238 7.650 1.00 45.44 97 SER A C 1
ATOM 769 O O . SER A 1 97 ? 15.639 -6.079 7.343 1.00 45.44 97 SER A O 1
ATOM 771 N N . ASN A 1 98 ? 16.167 -8.276 7.423 1.00 48.53 98 ASN A N 1
ATOM 772 C CA . ASN A 1 98 ? 17.499 -8.252 6.802 1.00 48.53 98 ASN A CA 1
ATOM 773 C C . ASN A 1 98 ? 17.556 -7.581 5.401 1.00 48.53 98 ASN A C 1
ATOM 775 O O . ASN A 1 98 ? 18.565 -7.650 4.721 1.00 48.53 98 ASN A O 1
ATOM 779 N N . TYR A 1 99 ? 16.456 -6.974 4.952 1.00 52.81 99 TYR A N 1
ATOM 780 C CA . TYR A 1 99 ? 16.291 -6.232 3.709 1.00 52.81 99 TYR A CA 1
ATOM 781 C C . TYR A 1 99 ? 16.506 -4.715 3.845 1.00 52.81 99 TYR A C 1
ATOM 783 O O . TYR A 1 99 ? 16.553 -4.044 2.821 1.00 52.81 99 TYR A O 1
ATOM 791 N N . ASP A 1 100 ? 16.602 -4.168 5.064 1.00 50.62 100 ASP A N 1
ATOM 792 C CA . ASP A 1 100 ? 16.732 -2.712 5.285 1.00 50.62 100 ASP A CA 1
ATOM 793 C C . ASP A 1 100 ? 18.179 -2.252 5.561 1.00 50.62 100 ASP A C 1
ATOM 795 O O . ASP A 1 100 ? 18.460 -1.058 5.600 1.00 50.62 100 ASP A O 1
ATOM 799 N N . SER A 1 101 ? 19.127 -3.183 5.723 1.00 58.19 101 SER A N 1
ATOM 800 C CA . SER A 1 101 ? 20.556 -2.849 5.777 1.00 58.19 101 SER A CA 1
ATOM 801 C C . SER A 1 101 ? 21.113 -2.853 4.353 1.00 58.19 101 SER A C 1
ATOM 803 O O . SER A 1 101 ? 21.265 -3.900 3.731 1.00 58.19 101 SER A O 1
ATOM 805 N N . MET A 1 102 ? 21.395 -1.662 3.821 1.00 57.31 102 MET A N 1
ATOM 806 C CA . MET A 1 102 ? 22.103 -1.478 2.545 1.00 57.31 102 MET A CA 1
ATOM 807 C C . MET A 1 102 ? 23.620 -1.737 2.658 1.00 57.31 102 MET A C 1
ATOM 809 O O . MET A 1 102 ? 24.346 -1.504 1.692 1.00 57.31 102 MET A O 1
ATOM 813 N N . ASP A 1 103 ? 24.111 -2.223 3.804 1.00 60.03 103 ASP A N 1
ATOM 814 C CA . ASP A 1 103 ? 25.548 -2.406 4.054 1.00 60.03 103 ASP A CA 1
ATOM 815 C C . ASP A 1 103 ? 26.172 -3.534 3.211 1.00 60.03 103 ASP A C 1
ATOM 817 O O . ASP A 1 103 ? 27.381 -3.544 3.012 1.00 60.03 103 ASP A O 1
ATOM 821 N N . ASP A 1 104 ? 25.363 -4.435 2.639 1.00 55.44 104 ASP A N 1
ATOM 822 C CA . ASP A 1 104 ? 25.826 -5.511 1.741 1.00 55.44 104 ASP A CA 1
ATOM 823 C C . ASP A 1 104 ? 26.209 -5.009 0.329 1.00 55.44 104 ASP A C 1
ATOM 825 O O . ASP A 1 104 ? 26.802 -5.737 -0.463 1.00 55.44 104 ASP A O 1
ATOM 829 N N . PHE A 1 105 ? 25.887 -3.753 -0.019 1.00 51.16 105 PHE A N 1
ATOM 830 C CA . PHE A 1 105 ? 26.202 -3.180 -1.338 1.00 51.16 105 PHE A CA 1
ATOM 831 C C . PHE A 1 105 ? 27.503 -2.364 -1.365 1.00 51.16 105 PHE A C 1
ATOM 833 O O . PHE A 1 105 ? 28.049 -2.092 -2.437 1.00 51.16 105 PHE A O 1
ATOM 840 N N . LEU A 1 106 ? 28.022 -1.963 -0.204 1.00 59.31 106 LEU A N 1
ATOM 841 C CA . LEU A 1 106 ? 29.274 -1.218 -0.125 1.00 59.31 106 LEU A CA 1
ATOM 842 C C . LEU A 1 106 ? 30.442 -2.204 -0.151 1.00 59.31 106 LEU A C 1
ATOM 844 O O . LEU A 1 106 ? 30.994 -2.572 0.885 1.00 59.31 106 LEU A O 1
ATOM 848 N N . ALA A 1 107 ? 30.841 -2.619 -1.357 1.00 58.59 107 ALA A N 1
ATOM 849 C CA . ALA A 1 107 ? 32.169 -3.178 -1.560 1.00 58.59 107 ALA A CA 1
ATOM 850 C C . ALA A 1 107 ? 33.173 -2.155 -1.014 1.00 58.59 107 ALA A C 1
ATOM 852 O O . ALA A 1 107 ? 33.304 -1.053 -1.551 1.00 58.59 107 ALA A O 1
ATOM 853 N N . SER A 1 108 ? 33.813 -2.491 0.106 1.00 60.25 108 SER A N 1
ATOM 854 C CA . SER A 1 108 ? 34.888 -1.688 0.672 1.00 60.25 108 SER A CA 1
ATOM 855 C C . SER A 1 108 ? 35.997 -1.683 -0.370 1.00 60.25 108 SER A C 1
ATOM 857 O O . SER A 1 108 ? 36.649 -2.699 -0.590 1.00 60.25 108 SER A O 1
ATOM 859 N N . GLY A 1 109 ? 36.096 -0.581 -1.110 1.00 58.66 109 GLY A N 1
ATOM 860 C CA . GLY A 1 109 ? 37.084 -0.395 -2.157 1.00 58.66 109 GLY A CA 1
ATOM 861 C C . GLY A 1 109 ? 38.455 -0.204 -1.536 1.00 58.66 109 GLY A C 1
ATOM 862 O O . GLY A 1 109 ? 38.908 0.927 -1.431 1.00 58.66 109 GLY A O 1
ATOM 863 N N . ASP A 1 110 ? 39.085 -1.307 -1.151 1.00 59.34 110 ASP A N 1
ATOM 864 C CA . ASP A 1 110 ? 40.519 -1.400 -0.905 1.00 59.34 110 ASP A CA 1
ATOM 865 C C . ASP A 1 110 ? 41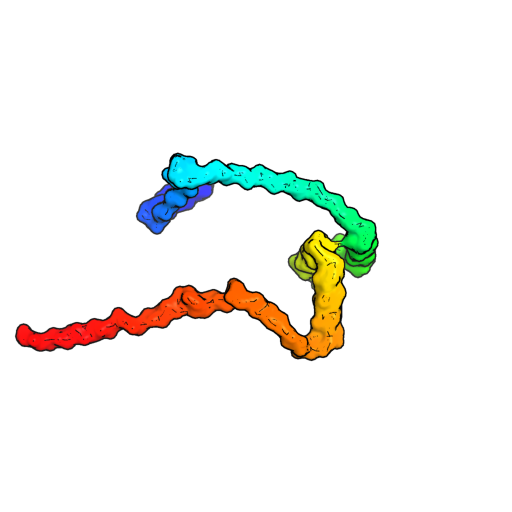.092 -2.406 -1.903 1.00 59.34 110 ASP A C 1
ATOM 867 O O . ASP A 1 110 ? 41.297 -3.569 -1.592 1.00 59.34 110 ASP A O 1
ATOM 871 N N . ASP A 1 111 ? 41.311 -1.934 -3.129 1.00 60.78 111 ASP A N 1
ATOM 872 C CA . ASP A 1 111 ? 42.268 -2.518 -4.071 1.00 60.78 111 ASP A CA 1
ATOM 873 C C . ASP A 1 111 ? 42.838 -1.377 -4.926 1.00 60.78 111 ASP A C 1
ATOM 875 O O . ASP A 1 111 ? 42.553 -1.225 -6.115 1.00 60.78 111 ASP A O 1
ATOM 879 N N . VAL A 1 112 ? 43.651 -0.527 -4.295 1.00 55.47 112 VAL A N 1
ATOM 880 C CA . VAL A 1 112 ? 44.679 0.237 -5.010 1.00 55.47 112 VAL A CA 1
ATOM 881 C C . VAL A 1 112 ? 46.018 -0.341 -4.573 1.00 55.47 112 VAL A C 1
ATOM 883 O O . VAL A 1 112 ? 46.663 0.154 -3.653 1.00 55.47 112 VAL A O 1
ATOM 886 N N . ALA A 1 113 ? 46.400 -1.456 -5.199 1.00 53.41 113 ALA A N 1
ATOM 887 C CA . ALA A 1 113 ? 47.760 -1.961 -5.117 1.00 53.41 113 ALA A CA 1
ATOM 888 C C . ALA A 1 113 ? 48.683 -0.948 -5.809 1.00 53.41 113 ALA A C 1
ATOM 890 O O . ALA A 1 113 ? 48.643 -0.775 -7.028 1.00 53.41 113 ALA A O 1
ATOM 891 N N . ASP A 1 114 ? 49.470 -0.256 -4.992 1.00 46.78 114 ASP A N 1
ATOM 892 C CA . ASP A 1 114 ? 50.600 0.574 -5.388 1.00 46.78 114 ASP A CA 1
ATOM 893 C C . ASP A 1 114 ? 51.591 -0.283 -6.192 1.00 46.78 114 ASP A C 1
ATOM 895 O O . ASP A 1 114 ? 52.256 -1.172 -5.656 1.00 46.78 114 ASP A O 1
ATOM 899 N N . ALA A 1 115 ? 51.637 -0.072 -7.507 1.00 54.62 115 ALA A N 1
ATOM 900 C CA . ALA A 1 115 ? 52.676 -0.635 -8.351 1.00 54.62 115 ALA A CA 1
ATOM 901 C C . ALA A 1 115 ? 53.921 0.242 -8.195 1.00 54.62 115 ALA A C 1
ATOM 903 O O . ALA A 1 115 ? 54.076 1.251 -8.883 1.00 54.62 115 ALA A O 1
ATOM 904 N N . SER A 1 116 ? 54.796 -0.145 -7.267 1.00 51.09 116 SER A N 1
ATOM 905 C CA . SER A 1 116 ? 56.149 0.391 -7.169 1.00 51.09 116 SER A CA 1
ATOM 906 C C . SER A 1 116 ? 56.902 0.100 -8.468 1.00 51.09 116 SER A C 1
ATOM 908 O O . SER A 1 116 ? 57.208 -1.055 -8.770 1.00 51.09 116 SER A O 1
ATOM 910 N N . ASP A 1 117 ? 57.182 1.157 -9.223 1.00 52.25 117 ASP A N 1
ATOM 911 C CA . ASP A 1 117 ? 58.072 1.145 -10.377 1.00 52.25 117 ASP A CA 1
ATOM 912 C C . ASP A 1 117 ? 59.510 0.857 -9.910 1.00 52.25 117 ASP A C 1
ATOM 914 O O . ASP A 1 117 ? 60.031 1.491 -8.986 1.00 52.25 117 ASP A O 1
ATOM 918 N N . SER A 1 118 ? 60.130 -0.162 -10.492 1.00 49.88 118 SER A N 1
ATOM 919 C CA . SER A 1 118 ? 61.546 -0.497 -10.329 1.00 49.88 118 SER A CA 1
ATOM 920 C C . SER A 1 118 ? 61.998 -1.259 -11.571 1.00 49.88 118 SER A C 1
ATOM 922 O O . SER A 1 118 ? 61.885 -2.484 -11.605 1.00 49.88 118 SER A O 1
ATOM 924 N N . ASP A 1 119 ? 62.429 -0.526 -12.599 1.00 41.94 119 ASP A N 1
ATOM 925 C CA . ASP A 1 119 ? 63.818 -0.521 -13.108 1.00 41.94 119 ASP A CA 1
ATOM 926 C C . ASP A 1 119 ? 64.042 0.706 -14.020 1.00 41.94 119 ASP A C 1
ATOM 928 O O . ASP A 1 119 ? 63.270 0.877 -14.993 1.00 41.94 119 ASP A O 1
#

InterPro domains:
  IPR000330 SNF2, N-terminal domain [PF00176] (3-78)
  IPR027417 P-loop containing nucleoside triphosphate hydrolase [G3DSA:3.40.50.300] (17-38)
  IPR044574 ATPase ARIP4-like [PTHR45797] (2-98)

Secondary structure (DSSP, 8-state):
-HHHHHHHHHGGG-----GGGGTTTSPPP------PPPPHHHHHHHHHHHHHS-TTT-TTS-HHHHHHHHHHHHH-HHHHHHHHHHHHTTS------TTS-GGGG--------------

pLDDT: mean 74.4, std 15.0, range [41.94, 94.25]